Protein AF-A0A1V9X483-F1 (afdb_monomer_lite)

Sequence (65 aa):
MFRRKAFLHWYTGEGMDEMEFTEAESNMNDLVSEYQQYQEATADDDDAECLDDEYEGELPQEEAP

pLDDT: mean 73.18, std 16.43, range [45.09, 94.25]

Foldseek 3Di:
DLVVVPPVCVVVVVVDDNVVVVVVVVVVVVVVVVVVVVVVVVCVVPPPDDDPPPPPDDDDDPPDD

InterPro domains:
  IPR002453 Beta tubulin [PR01163] (1-4)
  IPR002453 Beta tubulin [PR01163] (25-43)
  IPR008280 Tubulin/FtsZ, C-terminal [SSF55307] (1-39)
  IPR023123 Tubulin, C-terminal [G3DSA:1.10.287.600] (1-43)

Organism: NCBI:txid418985

Secondary structure (DSSP, 8-state):
-GGGTTTTHHHHTTT--HHHHHHHHHHHHHHHHHHHHHHHHHHTTS---SSSSSSSS--------

Structure (mmCIF, N/CA/C/O backbone):
data_AF-A0A1V9X483-F1
#
_entry.id   AF-A0A1V9X483-F1
#
loop_
_atom_site.group_PDB
_atom_site.id
_atom_site.type_symbol
_atom_site.label_atom_id
_atom_site.label_alt_id
_atom_site.label_comp_id
_atom_site.label_asym_id
_atom_site.label_entity_id
_atom_site.label_seq_id
_atom_site.pdbx_PDB_ins_code
_atom_site.Cartn_x
_atom_site.Cartn_y
_atom_site.Cartn_z
_atom_site.occupancy
_atom_site.B_iso_or_equiv
_atom_site.auth_seq_id
_atom_site.auth_comp_id
_atom_site.auth_asym_id
_atom_site.auth_atom_id
_atom_site.pdbx_PDB_model_num
ATOM 1 N N . MET A 1 1 ? -11.082 -4.036 -2.775 1.00 68.94 1 MET A N 1
ATOM 2 C CA . MET A 1 1 ? -11.550 -4.737 -1.557 1.00 68.94 1 MET A CA 1
ATOM 3 C C . MET A 1 1 ? -11.102 -4.023 -0.285 1.00 68.94 1 MET A C 1
ATOM 5 O O . MET A 1 1 ? -11.969 -3.586 0.464 1.00 68.94 1 MET A O 1
ATOM 9 N N . PHE A 1 2 ? -9.799 -3.788 -0.095 1.00 73.62 2 PHE A N 1
ATOM 10 C CA . PHE A 1 2 ? -9.247 -3.075 1.068 1.00 73.62 2 PHE A CA 1
ATOM 11 C C . PHE A 1 2 ? -9.836 -1.664 1.288 1.00 73.62 2 PHE A C 1
ATOM 13 O O . PHE A 1 2 ? -10.337 -1.370 2.368 1.00 73.62 2 PHE A O 1
ATOM 20 N N . ARG A 1 3 ? -9.957 -0.843 0.230 1.00 78.19 3 ARG A N 1
ATOM 21 C CA . ARG A 1 3 ? -10.600 0.496 0.292 1.00 78.19 3 ARG A CA 1
ATOM 22 C C . ARG A 1 3 ? -12.052 0.509 0.792 1.00 78.19 3 ARG A C 1
ATOM 24 O O . ARG A 1 3 ? -12.544 1.549 1.207 1.00 78.19 3 ARG A O 1
ATOM 31 N N . ARG A 1 4 ? -12.758 -0.626 0.725 1.00 86.38 4 ARG A N 1
ATOM 32 C CA . ARG A 1 4 ? -14.135 -0.777 1.233 1.00 86.38 4 ARG A CA 1
ATOM 33 C C . ARG A 1 4 ? -14.187 -1.514 2.574 1.00 86.38 4 ARG A C 1
ATOM 35 O O . ARG A 1 4 ? -15.274 -1.858 3.020 1.00 86.38 4 ARG A O 1
ATOM 42 N N . LYS A 1 5 ? -13.026 -1.780 3.184 1.00 79.62 5 LYS A N 1
ATOM 43 C CA . LYS A 1 5 ? -12.858 -2.529 4.435 1.00 79.62 5 LYS A CA 1
ATOM 44 C C . LYS A 1 5 ? -13.603 -3.872 4.467 1.00 79.62 5 LYS A C 1
ATOM 46 O O . LYS A 1 5 ? -13.979 -4.367 5.526 1.00 79.62 5 LYS A O 1
ATOM 51 N N . ALA A 1 6 ? -13.835 -4.470 3.299 1.00 80.38 6 ALA A N 1
ATOM 52 C CA . ALA A 1 6 ? -14.574 -5.719 3.192 1.00 80.38 6 ALA A CA 1
ATOM 53 C C . ALA A 1 6 ? -13.696 -6.879 3.686 1.00 80.38 6 ALA A C 1
ATOM 55 O O . ALA A 1 6 ? -12.553 -6.999 3.252 1.00 80.38 6 ALA A O 1
ATOM 56 N N . PHE A 1 7 ? -14.240 -7.719 4.574 1.00 81.81 7 PHE A N 1
ATOM 57 C CA . PHE A 1 7 ? -13.598 -8.929 5.117 1.00 81.81 7 PHE A CA 1
ATOM 58 C C . PHE A 1 7 ? -12.324 -8.715 5.962 1.00 81.81 7 PHE A C 1
ATOM 60 O O . PHE A 1 7 ? -11.665 -9.686 6.319 1.00 81.81 7 PHE A O 1
ATOM 67 N N . LEU A 1 8 ? -12.004 -7.475 6.360 1.00 82.44 8 LEU A N 1
ATOM 68 C CA . LEU A 1 8 ? -10.821 -7.171 7.186 1.00 82.44 8 LEU A CA 1
ATOM 69 C C . LEU A 1 8 ? -10.818 -7.886 8.544 1.00 82.44 8 LEU A C 1
ATOM 71 O O . LEU A 1 8 ? -9.758 -8.258 9.038 1.00 82.44 8 LEU A O 1
ATOM 75 N N . HIS A 1 9 ? -11.997 -8.118 9.132 1.00 83.38 9 HIS A N 1
ATOM 76 C CA . HIS A 1 9 ? -12.111 -8.675 10.483 1.00 83.38 9 HIS A CA 1
ATOM 77 C C . HIS A 1 9 ? -11.549 -10.103 10.620 1.00 83.38 9 HIS A C 1
ATOM 79 O O . HIS A 1 9 ? -11.261 -10.532 11.735 1.00 83.38 9 HIS A O 1
ATOM 85 N N . TRP A 1 10 ? -11.429 -10.858 9.520 1.00 84.50 10 TRP A N 1
ATOM 86 C CA . TRP A 1 10 ? -10.816 -12.193 9.532 1.00 84.50 10 TRP A CA 1
ATOM 87 C C . TRP A 1 10 ? -9.299 -12.138 9.681 1.00 84.50 10 TRP A C 1
ATOM 89 O O . TRP A 1 10 ? -8.710 -13.084 10.184 1.00 84.50 10 TRP A O 1
ATOM 99 N N . TYR A 1 11 ? -8.682 -11.028 9.287 1.00 82.94 11 TYR A N 1
ATOM 100 C CA . TYR A 1 11 ? -7.238 -10.843 9.351 1.00 82.94 11 TYR A CA 1
ATOM 101 C C . TYR A 1 11 ? -6.834 -10.074 10.609 1.00 82.94 11 TYR A C 1
ATOM 103 O O . TYR A 1 11 ? -5.906 -10.472 11.306 1.00 82.94 11 TYR A O 1
ATOM 111 N N . THR A 1 12 ? -7.592 -9.037 10.980 1.00 82.88 12 THR A N 1
ATOM 112 C CA . THR A 1 12 ? -7.343 -8.313 12.237 1.00 82.88 12 THR A CA 1
ATOM 113 C C . THR A 1 12 ? -7.681 -9.150 13.475 1.00 82.88 12 THR A C 1
ATOM 115 O O . THR A 1 12 ? -7.088 -8.953 14.533 1.00 82.88 12 THR A O 1
ATOM 118 N N . GLY A 1 13 ? -8.582 -10.134 13.350 1.00 82.19 13 GLY A N 1
ATOM 119 C CA . GLY A 1 13 ? -8.884 -11.108 14.406 1.00 82.19 13 GLY A CA 1
ATOM 120 C C . GLY A 1 13 ? -7.736 -12.074 14.726 1.00 82.19 13 GLY A C 1
ATOM 121 O O . GLY A 1 13 ? -7.654 -12.553 15.853 1.00 82.19 13 GLY A O 1
ATOM 122 N N . GLU A 1 14 ? -6.827 -12.300 13.775 1.00 85.50 14 GLU A N 1
ATOM 123 C CA . GLU A 1 14 ? -5.616 -13.120 13.944 1.00 85.50 14 GLU A CA 1
ATOM 124 C C . GLU A 1 14 ? -4.404 -12.287 14.417 1.00 85.50 14 GLU A C 1
ATOM 126 O O . GLU A 1 14 ? -3.306 -12.815 14.578 1.00 85.50 14 GLU A O 1
ATOM 131 N N . GLY A 1 15 ? -4.600 -10.986 14.680 1.00 85.69 15 GLY A N 1
ATOM 132 C CA . GLY A 1 15 ? -3.577 -10.089 15.230 1.00 85.69 15 GLY A CA 1
ATOM 133 C C . GLY A 1 15 ? -2.841 -9.216 14.209 1.00 85.69 15 GLY A C 1
ATOM 134 O O . GLY A 1 15 ? -1.876 -8.560 14.589 1.00 85.69 15 GLY A O 1
ATOM 135 N N . MET A 1 16 ? -3.289 -9.193 12.952 1.00 88.00 16 MET A N 1
ATOM 136 C CA . MET A 1 16 ? -2.722 -8.355 11.887 1.00 88.00 16 MET A CA 1
ATOM 137 C C . MET A 1 16 ? -3.214 -6.896 12.002 1.00 88.00 16 MET A C 1
ATOM 139 O O . MET A 1 16 ? -4.395 -6.665 12.279 1.00 88.00 16 MET A O 1
ATOM 143 N N . ASP A 1 17 ? -2.344 -5.908 11.782 1.00 88.12 17 ASP A N 1
ATOM 144 C CA . ASP A 1 17 ? -2.703 -4.479 11.831 1.00 88.12 17 ASP A CA 1
ATOM 145 C C . ASP A 1 17 ? -3.264 -4.003 10.474 1.00 88.12 17 ASP A C 1
ATOM 147 O O . ASP A 1 17 ? -2.837 -4.438 9.404 1.00 88.12 17 ASP A O 1
ATOM 151 N N . GLU A 1 18 ? -4.215 -3.063 10.487 1.00 82.75 18 GLU A N 1
ATOM 152 C CA . GLU A 1 18 ? -4.694 -2.401 9.266 1.00 82.75 18 GLU A CA 1
ATOM 153 C C . GLU A 1 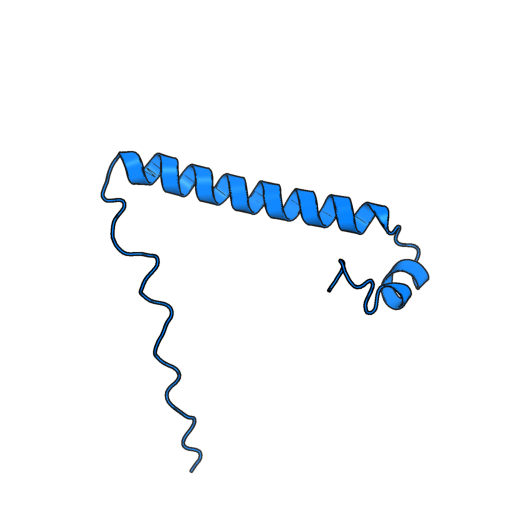18 ? -3.560 -1.664 8.524 1.00 82.75 18 GLU A C 1
ATOM 155 O O . GLU A 1 18 ? -3.616 -1.525 7.299 1.00 82.75 18 GLU A O 1
ATOM 160 N N . MET A 1 19 ? -2.521 -1.212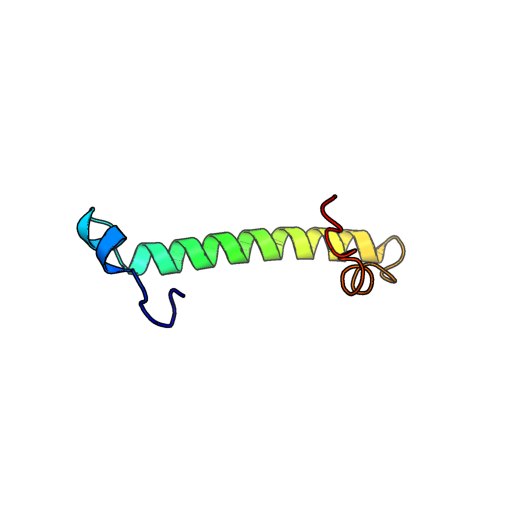 9.237 1.00 87.69 19 MET A N 1
ATOM 161 C CA . MET A 1 19 ? -1.344 -0.578 8.635 1.00 87.69 19 MET A CA 1
ATOM 162 C C . MET A 1 19 ? -0.525 -1.554 7.779 1.00 87.69 19 MET A C 1
ATOM 164 O O . MET A 1 19 ? -0.060 -1.163 6.708 1.00 87.69 19 MET A O 1
ATOM 168 N N . GLU A 1 20 ? -0.448 -2.831 8.164 1.00 88.88 20 GLU A N 1
ATOM 169 C CA . GLU A 1 20 ? 0.296 -3.859 7.415 1.00 88.88 20 GLU A CA 1
ATOM 170 C C . GLU A 1 20 ? -0.307 -4.104 6.025 1.00 88.88 20 GLU A C 1
ATOM 172 O O . GLU A 1 20 ? 0.405 -4.422 5.075 1.00 88.88 20 GLU A O 1
ATOM 177 N N . PHE A 1 21 ? -1.616 -3.890 5.855 1.00 86.25 21 PHE A N 1
ATOM 178 C CA . PHE A 1 21 ? -2.249 -3.946 4.534 1.00 86.25 21 PHE A CA 1
ATOM 179 C C . PHE A 1 21 ? -1.821 -2.795 3.622 1.00 86.25 21 PHE A C 1
ATOM 181 O O . PHE A 1 21 ? -1.701 -2.989 2.414 1.00 86.25 21 PHE A O 1
ATOM 188 N N . THR A 1 22 ? -1.593 -1.609 4.189 1.00 88.44 22 THR A N 1
ATOM 189 C CA . THR A 1 22 ? -1.128 -0.444 3.423 1.00 88.44 22 THR A CA 1
ATOM 190 C C . THR A 1 22 ? 0.335 -0.629 3.016 1.00 88.44 22 THR A C 1
ATOM 192 O O . THR A 1 22 ? 0.710 -0.308 1.892 1.00 88.44 22 THR A O 1
ATOM 195 N N . GLU A 1 23 ? 1.149 -1.220 3.894 1.00 91.12 23 GLU A N 1
ATOM 196 C CA . GLU A 1 23 ? 2.533 -1.595 3.587 1.00 91.12 23 GLU A CA 1
ATOM 197 C C . GLU A 1 23 ? 2.600 -2.686 2.513 1.00 91.12 23 GLU A C 1
ATOM 199 O O . GLU A 1 23 ? 3.354 -2.561 1.551 1.00 91.12 23 GLU A O 1
ATOM 204 N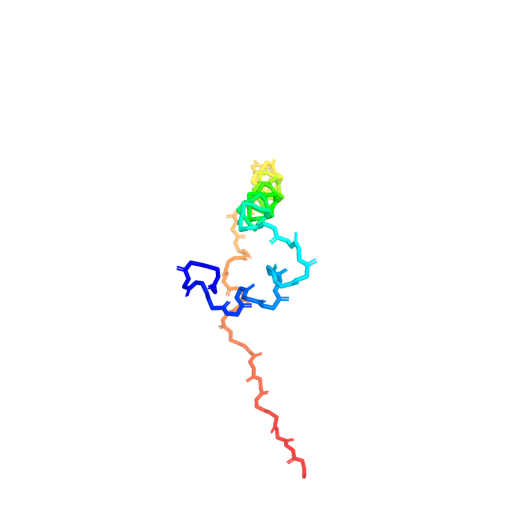 N . ALA A 1 24 ? 1.766 -3.725 2.616 1.00 90.88 24 ALA A N 1
ATOM 205 C CA . ALA A 1 24 ? 1.685 -4.772 1.602 1.00 90.88 24 ALA A CA 1
ATOM 206 C C . ALA A 1 24 ? 1.207 -4.239 0.238 1.00 90.88 24 ALA A C 1
ATOM 208 O O . ALA A 1 24 ? 1.717 -4.676 -0.793 1.00 90.88 24 ALA A O 1
ATOM 209 N N . GLU A 1 25 ? 0.265 -3.286 0.215 1.00 91.00 25 GLU A N 1
ATOM 210 C CA . GLU A 1 25 ? -0.153 -2.591 -1.012 1.00 91.00 25 GLU A CA 1
ATOM 211 C C . GLU A 1 25 ? 1.016 -1.807 -1.626 1.00 91.00 25 GLU A C 1
ATOM 213 O O . GLU A 1 25 ? 1.260 -1.934 -2.825 1.00 91.00 25 GLU A O 1
ATOM 218 N N . SER A 1 26 ? 1.771 -1.055 -0.816 1.00 91.56 26 SER A N 1
ATOM 219 C CA . SER A 1 26 ? 2.965 -0.335 -1.283 1.00 91.56 26 SER A CA 1
ATOM 220 C C . SER A 1 26 ? 4.006 -1.288 -1.861 1.00 91.56 26 SER A C 1
ATOM 222 O O . SER A 1 26 ? 4.427 -1.098 -2.993 1.00 91.56 26 SER A O 1
ATOM 224 N N . ASN A 1 27 ? 4.341 -2.363 -1.144 1.00 93.69 27 ASN A N 1
ATOM 225 C CA . ASN A 1 27 ? 5.326 -3.346 -1.597 1.00 93.69 27 ASN A CA 1
ATOM 226 C C . ASN A 1 27 ? 4.933 -3.986 -2.937 1.00 93.69 27 ASN A C 1
ATOM 228 O O . ASN A 1 27 ? 5.790 -4.219 -3.788 1.00 93.69 27 ASN A O 1
ATOM 232 N N . MET A 1 28 ? 3.641 -4.275 -3.145 1.00 93.94 28 MET A N 1
ATOM 233 C CA . MET A 1 28 ? 3.175 -4.799 -4.432 1.00 93.94 28 MET A CA 1
ATOM 234 C C . MET A 1 28 ? 3.284 -3.754 -5.546 1.00 93.94 28 MET A C 1
ATOM 236 O O . MET A 1 28 ? 3.703 -4.092 -6.650 1.00 93.94 28 MET A O 1
ATOM 240 N N . ASN A 1 29 ? 2.929 -2.498 -5.268 1.00 92.50 29 ASN A N 1
ATOM 241 C CA . ASN A 1 29 ? 3.033 -1.417 -6.247 1.00 92.50 29 ASN A CA 1
ATOM 242 C C . ASN A 1 29 ? 4.488 -1.112 -6.616 1.00 92.50 29 ASN A C 1
ATOM 244 O O . ASN A 1 29 ? 4.769 -0.871 -7.789 1.00 92.50 29 ASN A O 1
ATOM 248 N N . ASP A 1 30 ? 5.403 -1.160 -5.649 1.00 93.88 30 ASP A N 1
ATOM 249 C CA . ASP A 1 30 ? 6.836 -0.975 -5.879 1.00 93.88 30 ASP A CA 1
ATOM 250 C C . ASP A 1 30 ? 7.374 -2.076 -6.802 1.00 93.88 30 ASP A C 1
ATOM 252 O O . ASP A 1 30 ? 8.054 -1.778 -7.781 1.00 93.88 30 ASP A O 1
ATOM 256 N N . LEU A 1 31 ? 6.981 -3.335 -6.571 1.00 94.25 31 LEU A N 1
ATOM 257 C CA . LEU A 1 31 ? 7.355 -4.459 -7.432 1.00 94.25 31 LEU A CA 1
ATOM 258 C C . LEU A 1 31 ? 6.809 -4.308 -8.860 1.00 94.25 31 LEU A C 1
ATOM 260 O O . LEU A 1 31 ? 7.540 -4.507 -9.827 1.00 94.25 31 LEU A O 1
ATOM 264 N N . VAL A 1 32 ? 5.528 -3.952 -9.009 1.00 90.50 32 VAL A N 1
ATOM 265 C CA . VAL A 1 32 ? 4.917 -3.711 -10.329 1.00 90.50 32 VAL A CA 1
ATOM 266 C C . VAL A 1 32 ? 5.632 -2.571 -11.054 1.00 90.50 32 VAL A C 1
ATOM 268 O O . VAL A 1 32 ? 5.927 -2.696 -12.241 1.00 90.50 32 VAL A O 1
ATOM 271 N N . SER A 1 33 ? 5.955 -1.494 -10.336 1.00 89.12 33 SER A N 1
ATOM 272 C CA . SER A 1 33 ? 6.664 -0.338 -10.891 1.00 89.12 33 SER A CA 1
ATOM 273 C C . SER A 1 33 ? 8.083 -0.701 -11.328 1.00 89.12 33 SER A C 1
ATOM 275 O O . SER A 1 33 ? 8.530 -0.246 -12.375 1.00 89.12 33 SER A O 1
ATOM 277 N N . GLU A 1 34 ? 8.783 -1.554 -10.576 1.00 90.94 34 GLU A N 1
ATOM 278 C CA . GLU A 1 34 ? 10.110 -2.047 -10.952 1.00 90.94 34 GLU A CA 1
ATOM 279 C C . GLU A 1 34 ? 10.055 -2.844 -12.267 1.00 90.94 34 GLU A C 1
ATOM 281 O O . GLU A 1 34 ? 10.851 -2.611 -13.177 1.00 90.94 34 GLU A O 1
ATOM 286 N N . TYR A 1 35 ? 9.069 -3.736 -12.420 1.00 86.75 35 TYR A N 1
ATOM 287 C CA . TYR A 1 35 ? 8.874 -4.485 -13.665 1.00 86.75 35 TYR A CA 1
ATOM 288 C C . TYR A 1 35 ? 8.516 -3.589 -14.851 1.00 86.75 35 TYR A C 1
ATOM 290 O O . TYR A 1 35 ? 9.051 -3.796 -15.940 1.00 86.75 35 TYR A O 1
ATOM 298 N N . GLN A 1 36 ? 7.646 -2.597 -14.651 1.00 86.62 36 GLN A N 1
ATOM 299 C CA . GLN A 1 36 ? 7.311 -1.618 -15.687 1.00 86.62 36 GLN A CA 1
ATOM 300 C C . GLN A 1 36 ? 8.540 -0.806 -16.091 1.00 86.62 36 GLN A C 1
ATOM 302 O O . GLN A 1 36 ? 8.805 -0.657 -17.278 1.00 86.62 36 GLN A O 1
ATOM 307 N N . GLN A 1 37 ? 9.350 -0.371 -15.125 1.00 85.31 37 GLN A N 1
ATOM 308 C CA . GLN A 1 37 ? 10.584 0.352 -15.405 1.00 85.31 37 GLN A CA 1
ATOM 309 C C . GLN A 1 37 ? 11.575 -0.497 -16.206 1.00 85.31 37 GLN A C 1
ATOM 311 O O . GLN A 1 37 ? 12.197 0.025 -17.125 1.00 85.31 37 GLN A O 1
ATOM 316 N N . TYR A 1 38 ? 11.725 -1.792 -15.904 1.00 80.12 38 TYR A N 1
ATOM 317 C CA . TYR A 1 38 ? 12.546 -2.672 -16.737 1.00 80.12 38 TYR A CA 1
ATOM 318 C C . TYR A 1 38 ? 11.956 -2.830 -18.137 1.00 80.12 38 TYR A C 1
ATOM 320 O O . TYR A 1 38 ? 12.710 -2.754 -19.099 1.00 80.12 38 TYR A O 1
ATOM 328 N N . GLN A 1 39 ? 10.640 -3.012 -18.281 1.00 72.06 39 GLN A N 1
ATOM 329 C CA . GLN A 1 39 ? 10.000 -3.089 -19.598 1.00 72.06 39 GLN A CA 1
ATOM 330 C C . GLN A 1 39 ? 10.247 -1.817 -20.413 1.00 72.06 39 GLN A C 1
ATOM 332 O O . GLN A 1 39 ? 10.745 -1.916 -21.525 1.00 72.06 39 GLN A O 1
ATOM 337 N N . GLU A 1 40 ? 10.002 -0.637 -19.845 1.00 72.62 40 GLU A N 1
ATOM 338 C CA . GLU A 1 40 ? 10.226 0.657 -20.503 1.00 72.62 40 GLU A CA 1
ATOM 339 C C . GLU A 1 40 ? 11.710 0.908 -20.807 1.00 72.62 40 GLU A C 1
ATOM 341 O O . GLU A 1 40 ? 12.050 1.371 -21.892 1.00 72.62 40 GLU A O 1
ATOM 346 N N . ALA A 1 41 ? 12.614 0.544 -19.893 1.00 67.12 41 ALA A N 1
ATOM 347 C CA . ALA A 1 41 ? 14.057 0.671 -20.100 1.00 67.12 41 ALA A CA 1
ATOM 348 C C . ALA A 1 41 ? 14.610 -0.312 -21.145 1.00 67.12 41 ALA A C 1
ATOM 350 O O . ALA A 1 41 ? 15.688 -0.075 -21.683 1.00 67.12 41 ALA A O 1
ATOM 351 N N . THR A 1 42 ? 13.900 -1.411 -21.419 1.00 59.06 42 THR A N 1
ATOM 352 C CA . THR A 1 42 ? 14.250 -2.361 -22.489 1.00 59.06 42 THR A CA 1
ATOM 353 C C . THR A 1 42 ? 13.552 -2.001 -23.807 1.00 59.06 42 THR A C 1
ATOM 355 O O . THR A 1 42 ? 14.094 -2.260 -24.875 1.00 59.06 42 THR A O 1
ATOM 358 N N . ALA A 1 43 ? 12.375 -1.371 -23.737 1.00 54.91 43 ALA A N 1
ATOM 359 C CA . ALA A 1 43 ? 11.571 -0.956 -24.886 1.00 54.91 43 ALA A CA 1
ATOM 360 C C . ALA A 1 43 ? 12.107 0.302 -25.595 1.00 54.91 43 ALA A C 1
ATOM 362 O O . ALA A 1 43 ? 11.728 0.555 -26.735 1.00 54.91 43 ALA A O 1
ATOM 363 N N . ASP A 1 44 ? 13.003 1.070 -24.962 1.00 53.69 44 ASP A N 1
ATOM 364 C CA . ASP A 1 44 ? 13.716 2.178 -25.625 1.00 53.69 44 ASP A CA 1
ATOM 365 C C . ASP A 1 44 ? 14.805 1.683 -26.606 1.00 53.69 44 ASP A C 1
ATOM 367 O O . ASP A 1 44 ? 15.278 2.461 -27.432 1.00 53.69 44 ASP A O 1
ATOM 371 N N . ASP A 1 45 ? 15.182 0.394 -26.556 1.00 53.91 45 ASP A N 1
ATOM 372 C CA . ASP A 1 45 ? 16.187 -0.201 -27.458 1.00 53.91 45 ASP A CA 1
ATOM 373 C C . ASP A 1 45 ? 15.579 -1.064 -28.588 1.00 53.91 45 ASP A C 1
ATOM 375 O O . ASP A 1 45 ? 16.236 -1.230 -29.610 1.00 53.91 45 ASP A O 1
ATOM 379 N N . ASP A 1 46 ? 14.333 -1.554 -28.477 1.00 51.00 46 ASP A N 1
ATOM 380 C CA . ASP A 1 46 ? 13.611 -2.250 -29.561 1.00 51.00 46 ASP A CA 1
ATOM 381 C C . ASP A 1 46 ? 12.070 -2.214 -29.334 1.00 51.00 46 ASP A C 1
ATOM 383 O O . ASP A 1 46 ? 11.538 -2.939 -28.499 1.00 51.00 46 ASP A O 1
ATOM 387 N N . ASP A 1 47 ? 11.353 -1.400 -30.120 1.00 50.97 47 ASP A N 1
ATOM 388 C CA . ASP A 1 47 ? 9.926 -1.554 -30.494 1.00 50.97 47 ASP A CA 1
ATOM 389 C C . ASP A 1 47 ? 8.866 -1.593 -29.357 1.00 50.97 47 ASP A C 1
ATOM 391 O O . ASP A 1 47 ? 8.297 -2.628 -29.010 1.00 50.97 47 ASP A O 1
ATOM 395 N N . ALA A 1 48 ? 8.513 -0.418 -28.822 1.00 52.62 48 ALA A N 1
ATOM 396 C CA . ALA A 1 48 ? 7.380 -0.201 -27.910 1.00 52.62 48 ALA A CA 1
ATOM 397 C C . ALA A 1 48 ? 6.000 -0.175 -28.617 1.00 52.62 48 ALA A C 1
ATOM 399 O O . ALA A 1 48 ? 5.166 0.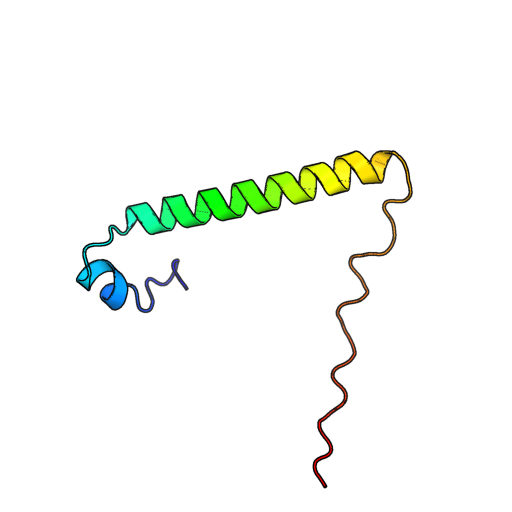683 -28.331 1.00 52.62 48 ALA A O 1
ATOM 400 N N . GLU A 1 49 ? 5.741 -1.092 -29.547 1.00 55.72 49 GLU A N 1
ATOM 401 C CA . GLU A 1 49 ? 4.436 -1.247 -30.199 1.00 55.72 49 GLU A CA 1
ATOM 402 C C . GLU A 1 49 ? 3.997 -2.722 -30.071 1.00 55.72 49 GLU A C 1
ATOM 404 O O . GLU A 1 49 ? 4.758 -3.629 -30.391 1.00 55.72 49 GLU A O 1
ATOM 409 N N . CYS A 1 50 ? 2.754 -2.963 -29.629 1.00 54.09 50 CYS A N 1
ATOM 410 C CA . CYS A 1 50 ? 2.027 -4.253 -29.686 1.00 54.09 50 CYS A CA 1
ATOM 411 C C . CYS A 1 50 ? 2.063 -5.247 -28.498 1.00 54.09 50 CYS A C 1
ATOM 413 O O . CYS A 1 50 ? 2.056 -6.451 -28.739 1.00 54.09 50 CYS A O 1
ATOM 415 N N . LEU A 1 51 ? 1.958 -4.823 -27.230 1.00 52.38 51 LEU A N 1
ATOM 416 C C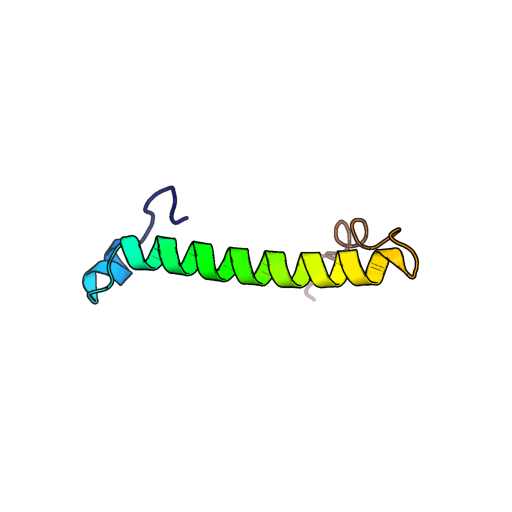A . LEU A 1 51 ? 1.593 -5.766 -26.141 1.00 52.38 51 LEU A CA 1
ATOM 417 C C . LEU A 1 51 ? 0.446 -5.318 -25.215 1.00 52.38 51 LEU A C 1
ATOM 419 O O . LEU A 1 51 ? 0.228 -5.954 -24.188 1.00 52.38 51 LEU A O 1
ATOM 423 N N . ASP A 1 52 ? -0.320 -4.282 -25.574 1.00 52.59 52 ASP A N 1
ATOM 424 C CA . ASP A 1 52 ? -1.526 -3.893 -24.811 1.00 52.59 52 ASP A CA 1
ATOM 425 C C . ASP A 1 52 ? -2.849 -4.368 -25.459 1.00 52.59 52 ASP A C 1
ATOM 427 O O . ASP A 1 52 ? -3.876 -4.415 -24.794 1.00 52.59 52 ASP A O 1
ATOM 431 N N . ASP A 1 53 ? -2.835 -4.814 -26.725 1.00 47.25 53 ASP A N 1
ATOM 432 C CA . ASP A 1 53 ? -4.058 -5.127 -27.500 1.00 47.25 53 ASP A CA 1
ATOM 433 C C . ASP A 1 53 ? -4.396 -6.634 -27.646 1.00 47.25 53 ASP A C 1
ATOM 435 O O . ASP A 1 53 ? -5.335 -6.982 -28.359 1.00 47.25 53 ASP A O 1
ATOM 439 N N . GLU A 1 54 ? -3.684 -7.566 -26.989 1.00 48.66 54 GLU A N 1
ATOM 440 C CA . GLU A 1 54 ? -3.924 -9.023 -27.170 1.00 48.66 54 GLU A CA 1
ATOM 441 C C . GLU A 1 54 ? -4.691 -9.714 -26.017 1.00 48.66 54 GLU A C 1
ATOM 443 O O . GLU A 1 54 ? 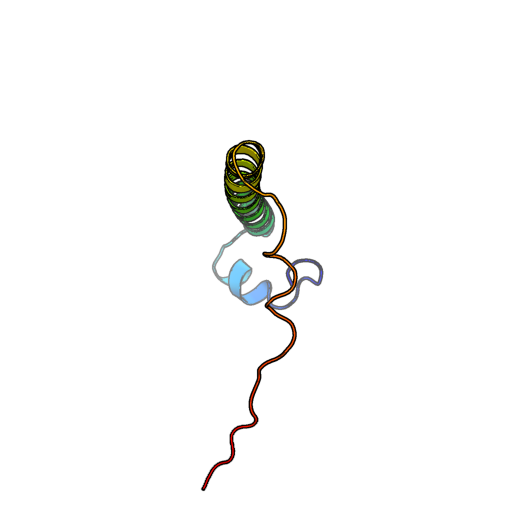-4.811 -10.936 -25.983 1.00 48.66 54 GLU A O 1
ATOM 448 N N . TYR A 1 55 ? -5.294 -8.961 -25.087 1.00 48.88 55 TYR A N 1
ATOM 449 C CA . TYR A 1 55 ? -6.139 -9.535 -24.018 1.00 48.88 55 TYR A CA 1
ATOM 450 C C . TYR A 1 55 ? -7.619 -9.120 -24.050 1.00 48.88 55 TYR A C 1
ATOM 452 O O . TYR A 1 55 ? -8.318 -9.255 -23.046 1.00 48.88 55 TYR A O 1
ATOM 460 N N . GLU A 1 56 ? -8.154 -8.723 -25.207 1.00 50.47 56 GLU A N 1
ATOM 461 C CA . GLU A 1 56 ? -9.607 -8.647 -25.419 1.00 50.47 56 GLU A CA 1
ATOM 462 C C . GLU A 1 56 ? -10.061 -9.488 -26.619 1.00 50.47 56 GLU A C 1
ATOM 464 O O . GLU A 1 56 ? -10.396 -8.973 -27.681 1.00 50.47 56 GLU A O 1
ATOM 469 N N . GLY A 1 57 ? -10.162 -10.807 -26.430 1.00 52.34 57 GLY A N 1
ATOM 470 C CA . GLY A 1 57 ? -11.081 -11.590 -27.255 1.00 52.34 57 GLY A CA 1
ATOM 471 C C . GLY A 1 57 ? -10.664 -13.008 -27.579 1.00 52.34 57 GLY A C 1
ATOM 472 O O . GLY A 1 57 ? -10.489 -13.305 -28.746 1.00 52.34 57 GLY A O 1
ATOM 473 N N . GLU A 1 58 ? -10.627 -13.903 -26.589 1.00 45.09 58 GLU A N 1
ATOM 474 C CA . GLU A 1 58 ? -10.865 -15.333 -26.829 1.00 45.09 58 GLU A CA 1
ATOM 475 C C . GLU A 1 58 ? -11.175 -16.062 -25.507 1.00 45.09 58 GLU A C 1
ATOM 477 O O . GLU A 1 58 ? -10.332 -16.692 -24.877 1.00 45.09 58 GLU A O 1
ATOM 482 N N . LEU A 1 59 ? -12.438 -15.992 -25.075 1.00 54.03 59 LEU A N 1
ATOM 483 C CA . LEU A 1 59 ? -13.055 -17.087 -24.321 1.00 54.03 59 LEU A CA 1
ATOM 484 C C . LEU A 1 59 ? -13.977 -17.836 -25.291 1.00 54.03 59 LEU A C 1
ATOM 486 O O . LEU A 1 59 ? -15.128 -17.420 -25.466 1.00 54.03 59 LEU A O 1
ATOM 490 N N . PRO A 1 60 ? -13.520 -18.922 -25.943 1.00 50.84 60 PRO A N 1
ATOM 491 C CA . PRO A 1 60 ? -14.433 -19.845 -26.589 1.00 50.84 60 PRO A CA 1
ATOM 492 C C . PRO A 1 60 ? -15.287 -20.484 -25.496 1.00 50.84 60 PRO A C 1
ATOM 494 O O . PRO A 1 60 ? -14.775 -21.023 -24.515 1.00 50.84 60 PRO A O 1
ATOM 497 N N . GLN A 1 61 ? -16.599 -20.358 -25.656 1.00 56.31 61 GLN A N 1
ATOM 498 C CA . GLN A 1 61 ? -17.594 -20.934 -24.767 1.00 56.31 61 GLN A CA 1
ATOM 499 C C . GLN A 1 61 ? -17.345 -22.437 -24.619 1.00 56.31 61 GLN A C 1
ATOM 501 O O . GLN A 1 61 ? -17.145 -23.144 -25.605 1.00 56.31 61 GLN A O 1
ATOM 506 N N . GLU A 1 62 ? -17.351 -22.905 -23.375 1.00 52.94 62 GLU A N 1
ATOM 507 C CA . GLU A 1 62 ? -17.338 -24.318 -23.022 1.00 52.94 62 GLU A CA 1
ATOM 508 C C . GLU A 1 62 ? -18.600 -24.983 -23.607 1.00 52.94 62 GLU A C 1
ATOM 510 O O . GLU A 1 62 ? -19.666 -24.973 -22.993 1.00 52.94 62 GLU A O 1
ATOM 515 N N . GLU A 1 63 ? -18.515 -25.528 -24.825 1.00 58.00 63 GLU A N 1
ATOM 516 C CA . GLU A 1 63 ? -19.491 -26.516 -25.287 1.00 58.00 63 GLU A CA 1
ATOM 517 C C . GLU A 1 63 ? -19.200 -27.828 -24.555 1.00 58.00 63 GLU A C 1
ATOM 519 O O . GLU A 1 63 ? -18.323 -28.610 -24.928 1.00 58.00 63 GLU A O 1
ATOM 524 N N . ALA A 1 64 ? -19.929 -28.040 -23.462 1.00 57.00 64 ALA A N 1
ATOM 525 C CA . ALA A 1 64 ? -20.004 -29.330 -22.798 1.00 57.00 64 ALA A CA 1
ATOM 526 C C . ALA A 1 64 ? -20.786 -30.334 -23.680 1.00 57.00 64 ALA A C 1
ATOM 528 O O . ALA A 1 64 ? -21.845 -29.966 -24.198 1.00 57.00 64 ALA A O 1
ATOM 529 N N . PRO A 1 65 ? -20.303 -31.581 -23.849 1.00 61.56 65 PRO A N 1
ATOM 530 C CA . PRO A 1 65 ? -21.067 -32.659 -24.480 1.00 61.56 65 PRO A CA 1
ATOM 531 C C . PRO A 1 65 ? -22.212 -33.189 -23.601 1.00 61.56 65 PRO A C 1
ATOM 533 O O . PRO A 1 65 ? -22.096 -33.142 -22.353 1.00 61.56 65 PRO A O 1
#

Radius of gyration: 19.5 Å; chains: 1; bounding box: 37×35×46 Å